Protein AF-A0A933FJR6-F1 (afdb_monomer)

Solvent-accessible surface area (backbone atoms only — not comparable to full-atom values): 8090 Å² total; per-residue (Å²): 112,65,29,34,56,44,32,65,60,68,58,74,51,56,78,69,46,59,58,58,37,36,78,70,67,74,44,52,73,62,30,39,54,53,51,50,50,30,64,76,69,37,70,41,34,52,66,58,52,28,56,79,68,70,32,78,50,75,71,41,42,54,50,49,52,51,21,51,49,55,33,43,76,56,51,51,36,40,84,63,58,69,43,67,88,54,102,57,80,62,32,56,16,34,28,42,30,37,74,76,38,48,70,43,30,59,52,14,63,74,51,51,58,66,56,24,48,54,53,50,53,53,50,50,42,73,78,35,79,84,63,48,66,65,55,50,26,70,74,71,71,46,82,79,129

Nearest PDB structures (foldseek):
  5gpy-assembly1_A  TM=6.294E-01  e=1.872E-02  Homo sapiens
  8s55-assembly1_W  TM=6.198E-01  e=2.202E-02  Homo sapiens
  2zfw-assembly1_A  TM=5.305E-01  e=5.526E-02  Synechococcus sp.
  2dql-assembly1_B  TM=4.995E-01  e=4.698E-02  Nostoc sp. PCC 7120 = FACHB-418
  5z7b-assembly1_A  TM=4.690E-01  e=2.803E-01  Corynebacterium glutamicum

Secondary structure (DSSP, 8-state):
-HHHHHHHTT----TTHHHHHHHTTSS-HHHHHHHHHHHHHSSEEHHHHHHHTT--SHHHHHHHHHHHHHHHHTTSEEEEEEE-SSSSPPEEEEEEHHHH-HHHHHHHTT--HHHHHHHHHHHHHHH-TT--HHHHHHHH-PPP-

Sequence (145 aa):
FLPCFYRLEGNYGRADEYEQLYHEGKISADAHAVSHQLYRHGPLPVLELRHALGWTSKRQNQRFKRALLELQLRLLIVHWGTQAETGAWESGVYQLTPRAFPQQVKAAAKLSAEEARRRIAAQYRTLNPVATAADFKRLFCWPPE

pLDDT: mean 92.81, std 7.39, range [57.41, 98.56]

Mean predicted aligned error: 4.18 Å

Foldseek 3Di:
DLLLLLLLLVDLQDLCVLVVCVVVVNADPLLSLLSVCCSVPPKDFPVVSCVVVVQPDPVSVVSNVVSVVSCVSSLQKDFDDWDDPDPDDTTTIMHGNSVVPVPSSVV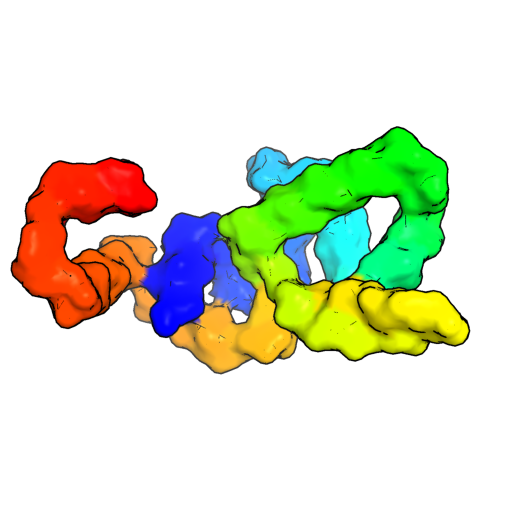SNVDDNVRSVVVVVVVVCVVPVPDDLVNVCVVPVDHRD

Radius of gyration: 17.4 Å; Cα contacts (8 Å, |Δi|>4): 184; chains: 1; bounding box: 42×33×47 Å

Structure (mmCIF, N/CA/C/O backbone):
data_AF-A0A933FJR6-F1
#
_entry.id   AF-A0A933FJR6-F1
#
loop_
_atom_site.group_PDB
_atom_site.id
_atom_site.type_symbol
_atom_site.label_atom_id
_atom_site.label_alt_id
_atom_site.label_comp_id
_atom_site.label_asym_id
_atom_site.label_entity_id
_atom_site.label_seq_id
_atom_site.pdbx_PDB_ins_code
_atom_site.Cartn_x
_atom_site.Cartn_y
_atom_site.Cartn_z
_atom_site.occupancy
_atom_site.B_iso_or_equiv
_atom_site.auth_seq_id
_atom_site.auth_comp_id
_atom_site.auth_asym_id
_atom_site.auth_atom_id
_atom_site.pdbx_PDB_model_num
ATOM 1 N N . PHE A 1 1 ? 1.904 1.996 13.558 1.00 92.50 1 PHE A N 1
ATOM 2 C CA . PHE A 1 1 ? 0.479 1.832 13.189 1.00 92.50 1 PHE A CA 1
ATOM 3 C C . PHE A 1 1 ? 0.236 1.136 11.848 1.00 92.50 1 PHE A C 1
ATOM 5 O O . PHE A 1 1 ? -0.905 0.768 11.598 1.00 92.50 1 PHE A O 1
ATOM 12 N N . LEU A 1 2 ? 1.268 0.862 11.029 1.00 93.69 2 LEU A N 1
ATOM 13 C CA . LEU A 1 2 ? 1.120 0.131 9.758 1.00 93.69 2 LEU A CA 1
ATOM 14 C C . LEU A 1 2 ? 0.275 -1.160 9.853 1.00 93.69 2 LEU A C 1
ATOM 16 O O . LEU A 1 2 ? -0.615 -1.304 9.021 1.00 93.69 2 LEU A O 1
ATOM 20 N N . PRO A 1 3 ? 0.438 -2.049 10.859 1.00 96.19 3 PRO A N 1
ATOM 21 C CA . PRO A 1 3 ? -0.378 -3.263 10.945 1.00 96.19 3 PRO A CA 1
ATOM 22 C C . PRO A 1 3 ? -1.887 -3.003 11.005 1.00 96.19 3 PRO A C 1
ATOM 24 O O . PRO A 1 3 ? -2.667 -3.788 10.479 1.00 96.19 3 PRO A O 1
ATOM 27 N N . CYS A 1 4 ? -2.302 -1.901 11.639 1.00 96.12 4 CYS A N 1
ATOM 28 C CA . CYS A 1 4 ? -3.712 -1.544 11.765 1.00 96.12 4 CYS A CA 1
ATOM 29 C C . CYS A 1 4 ? -4.281 -1.122 10.406 1.00 96.12 4 CYS A C 1
ATOM 31 O O . CYS A 1 4 ? -5.273 -1.689 9.966 1.00 96.12 4 CYS A O 1
ATOM 33 N N . PHE A 1 5 ? -3.618 -0.197 9.703 1.00 95.12 5 PHE A N 1
ATOM 34 C CA .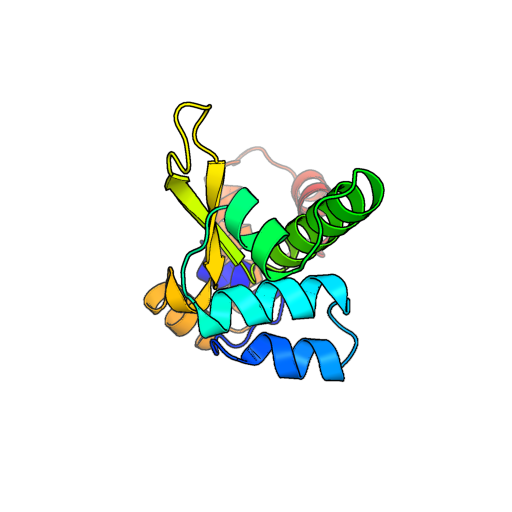 PHE A 1 5 ? -4.059 0.238 8.372 1.00 95.12 5 PHE A CA 1
ATOM 35 C C . PHE A 1 5 ? -4.005 -0.895 7.343 1.00 95.12 5 PHE A C 1
ATOM 37 O O . PHE A 1 5 ? -4.962 -1.094 6.605 1.00 95.12 5 PHE A O 1
ATOM 44 N N . TYR A 1 6 ? -2.943 -1.705 7.361 1.00 94.94 6 TYR A N 1
ATOM 45 C CA . TYR A 1 6 ? -2.811 -2.861 6.473 1.00 94.94 6 TYR A CA 1
ATOM 46 C C . TYR A 1 6 ? -3.955 -3.868 6.655 1.00 94.94 6 TYR A C 1
ATOM 48 O O . TYR A 1 6 ? -4.489 -4.385 5.678 1.00 94.94 6 TYR A O 1
ATOM 56 N N . ARG A 1 7 ? -4.374 -4.107 7.907 1.00 94.06 7 ARG A N 1
ATOM 57 C CA . ARG A 1 7 ? -5.515 -4.977 8.212 1.00 94.06 7 ARG A CA 1
ATOM 58 C C . ARG A 1 7 ? -6.841 -4.408 7.703 1.00 94.06 7 ARG A C 1
ATOM 60 O O . ARG A 1 7 ? -7.699 -5.182 7.281 1.00 94.06 7 ARG A O 1
ATOM 67 N N . LEU A 1 8 ? -7.019 -3.089 7.771 1.00 93.69 8 LEU A N 1
ATOM 68 C CA . LEU A 1 8 ? -8.248 -2.415 7.341 1.00 93.69 8 LEU A CA 1
ATOM 69 C C . LEU A 1 8 ? -8.420 -2.373 5.825 1.00 93.69 8 LEU A C 1
ATOM 71 O O . LEU A 1 8 ? -9.556 -2.451 5.367 1.00 93.69 8 LEU A O 1
ATOM 75 N N . GLU A 1 9 ? -7.324 -2.360 5.067 1.00 91.56 9 GLU A N 1
ATOM 76 C CA . GLU A 1 9 ? -7.352 -2.538 3.607 1.00 91.56 9 GLU A CA 1
ATOM 77 C C . GLU A 1 9 ? -7.753 -3.961 3.176 1.00 91.56 9 GLU A C 1
ATOM 79 O O . GLU A 1 9 ? -7.965 -4.228 1.994 1.00 91.56 9 GLU A O 1
ATOM 84 N N . GLY A 1 10 ? -7.908 -4.885 4.132 1.00 85.25 10 GLY A N 1
ATOM 85 C CA . GLY A 1 10 ? -8.341 -6.253 3.863 1.00 85.25 10 GLY A CA 1
ATOM 86 C C . GLY A 1 10 ? -7.224 -7.168 3.369 1.00 85.25 10 GLY A C 1
ATOM 87 O O . GLY A 1 10 ? -7.528 -8.246 2.871 1.00 85.25 10 GLY A O 1
ATOM 88 N N . ASN A 1 11 ? -5.962 -6.765 3.534 1.00 88.12 11 ASN A N 1
ATOM 89 C CA . ASN A 1 11 ? -4.813 -7.582 3.164 1.00 88.12 11 ASN A CA 1
ATOM 90 C C . ASN A 1 11 ? -4.513 -8.644 4.238 1.00 88.12 11 ASN A C 1
ATOM 92 O O . ASN A 1 11 ? -4.526 -8.364 5.444 1.00 88.12 11 ASN A O 1
ATOM 96 N N . TYR A 1 12 ? -4.183 -9.854 3.798 1.00 80.31 12 TYR A N 1
ATOM 97 C CA . TYR A 1 12 ? -3.885 -11.029 4.620 1.00 80.31 12 TYR A CA 1
ATOM 98 C C . TYR A 1 12 ? -2.387 -11.318 4.725 1.00 80.31 12 TYR A C 1
ATOM 100 O O . TYR A 1 12 ? -1.965 -12.049 5.625 1.00 80.31 12 TYR A O 1
ATOM 108 N N . GLY A 1 13 ? -1.568 -10.711 3.862 1.00 84.25 13 GLY A N 1
ATOM 109 C CA . GLY A 1 13 ? -0.133 -10.625 4.086 1.00 84.25 13 GLY A CA 1
ATOM 110 C C . GLY A 1 13 ? 0.735 -11.627 3.347 1.00 84.25 13 GLY A C 1
ATOM 111 O O . GLY A 1 13 ? 1.913 -11.782 3.683 1.00 84.25 13 GLY A O 1
ATOM 112 N N . ARG A 1 14 ? 0.184 -12.321 2.352 1.00 90.62 14 ARG A N 1
ATOM 113 C CA . ARG A 1 14 ? 0.985 -13.193 1.493 1.00 90.62 14 ARG A CA 1
ATOM 114 C C . ARG A 1 14 ? 1.601 -12.383 0.358 1.00 90.62 14 ARG A C 1
ATOM 116 O O . ARG A 1 14 ? 0.978 -11.476 -0.179 1.00 90.62 14 ARG A O 1
ATOM 123 N N . ALA A 1 15 ? 2.823 -12.722 -0.046 1.00 90.94 15 ALA A N 1
ATOM 124 C CA . ALA A 1 15 ? 3.483 -12.016 -1.147 1.00 90.94 15 ALA A CA 1
ATOM 125 C C . ALA A 1 15 ? 2.786 -12.223 -2.505 1.00 90.94 15 ALA A C 1
ATOM 127 O O . ALA A 1 15 ? 2.900 -11.366 -3.372 1.00 90.94 15 ALA A O 1
ATOM 128 N N . ASP A 1 16 ? 2.072 -13.333 -2.677 1.00 93.81 16 ASP A N 1
ATOM 129 C CA . ASP A 1 16 ? 1.307 -13.691 -3.876 1.00 93.81 16 ASP A CA 1
ATOM 130 C C . ASP A 1 16 ? -0.180 -13.298 -3.798 1.00 93.81 16 ASP A C 1
ATOM 132 O O . ASP A 1 16 ? -0.945 -13.590 -4.709 1.00 93.81 16 ASP A O 1
ATOM 136 N N . GLU A 1 17 ? -0.606 -12.602 -2.739 1.00 93.75 17 GLU A N 1
ATOM 137 C CA . GLU A 1 17 ? -2.010 -12.229 -2.510 1.00 93.75 17 GLU A CA 1
ATOM 138 C C . GLU A 1 17 ? -2.618 -11.386 -3.646 1.00 93.75 17 GLU A C 1
ATOM 140 O O . GLU A 1 17 ? -3.821 -11.451 -3.895 1.00 93.75 17 GLU A O 1
ATOM 145 N N . TYR A 1 18 ? -1.790 -10.634 -4.376 1.00 95.19 18 TYR A N 1
ATOM 146 C CA . TYR A 1 18 ? -2.227 -9.843 -5.529 1.00 95.19 18 TYR A CA 1
ATOM 147 C C . TYR A 1 18 ? -2.911 -10.695 -6.612 1.00 95.19 18 TYR A C 1
ATOM 149 O O . TYR A 1 18 ? -3.793 -10.189 -7.302 1.00 95.19 18 TYR A O 1
ATOM 157 N N . GLU A 1 19 ? -2.551 -11.979 -6.739 1.00 97.00 19 GLU A N 1
ATOM 158 C CA . GLU A 1 19 ? -3.206 -12.903 -7.666 1.00 97.00 19 GLU A CA 1
ATOM 159 C C . GLU A 1 19 ? -4.669 -13.101 -7.280 1.00 97.00 19 GLU A C 1
ATOM 161 O O . GLU A 1 19 ? -5.568 -12.905 -8.098 1.00 97.00 19 GLU A O 1
ATOM 166 N N . GLN A 1 20 ? -4.929 -13.421 -6.013 1.00 95.00 20 GLN A N 1
ATOM 167 C CA . GLN A 1 20 ? -6.288 -13.602 -5.512 1.00 95.00 20 GLN A CA 1
ATOM 168 C C . GLN A 1 20 ? -7.097 -12.304 -5.626 1.00 95.00 20 GLN A C 1
ATOM 170 O O . GLN A 1 20 ? -8.227 -12.325 -6.109 1.00 95.00 20 GLN A O 1
ATOM 175 N N . LEU A 1 21 ? -6.510 -11.162 -5.252 1.00 95.25 21 LEU A N 1
ATOM 176 C CA . LEU A 1 21 ? -7.177 -9.860 -5.357 1.00 95.25 21 LEU A CA 1
ATOM 177 C C . LEU A 1 21 ? -7.559 -9.514 -6.800 1.00 95.25 21 LEU A C 1
ATOM 179 O O . LEU A 1 21 ? -8.594 -8.886 -7.023 1.00 95.25 21 LEU A O 1
ATOM 183 N N . TYR A 1 22 ? -6.747 -9.915 -7.778 1.00 97.06 22 TYR A N 1
ATOM 184 C CA . TYR A 1 22 ? -7.068 -9.725 -9.188 1.00 97.06 22 TYR A CA 1
ATOM 185 C C . TYR A 1 22 ? -8.221 -10.628 -9.638 1.00 97.06 22 TYR A C 1
ATOM 187 O O . TYR A 1 22 ? -9.173 -10.135 -10.241 1.00 97.06 22 TYR A O 1
ATOM 195 N N . HIS A 1 23 ? -8.192 -11.916 -9.278 1.00 96.75 23 HIS A N 1
ATOM 196 C CA . HIS A 1 23 ? -9.279 -12.854 -9.589 1.00 96.75 23 HIS A CA 1
ATOM 197 C C . HIS A 1 23 ? -10.615 -12.438 -8.952 1.00 96.75 23 HIS A C 1
ATOM 199 O O . HIS A 1 23 ? -11.672 -12.638 -9.543 1.00 96.75 23 HIS A O 1
ATOM 205 N N . GLU A 1 24 ? -10.576 -11.810 -7.775 1.00 95.31 24 GLU A N 1
ATOM 206 C CA . GLU A 1 24 ? -11.746 -11.248 -7.089 1.00 95.31 24 GLU A CA 1
ATOM 207 C C . GLU A 1 24 ? -12.187 -9.874 -7.637 1.00 95.31 24 GLU A C 1
ATOM 209 O O . GLU A 1 24 ? -13.133 -9.281 -7.119 1.00 95.31 24 GLU A O 1
ATOM 214 N N . GLY A 1 25 ? -11.503 -9.327 -8.648 1.00 95.75 25 GLY A N 1
ATOM 215 C CA . GLY A 1 25 ? -11.818 -8.022 -9.238 1.00 95.75 25 GLY A CA 1
ATOM 216 C C . GLY A 1 25 ? -11.525 -6.825 -8.325 1.00 95.75 25 GLY A C 1
ATOM 217 O O . GLY A 1 25 ? -12.044 -5.732 -8.552 1.00 95.75 25 GLY A O 1
ATOM 218 N N . LYS A 1 26 ? -10.710 -7.007 -7.278 1.00 95.06 26 LYS A N 1
ATOM 219 C CA . LYS A 1 26 ? -10.353 -5.946 -6.323 1.00 95.06 26 LYS A CA 1
ATOM 220 C C . LYS A 1 26 ? -9.236 -5.045 -6.837 1.00 95.06 26 LYS A C 1
ATOM 222 O O . LYS A 1 26 ? -9.193 -3.881 -6.436 1.00 95.06 26 LYS A O 1
ATOM 227 N N . ILE A 1 27 ? -8.347 -5.558 -7.685 1.00 97.25 27 ILE A N 1
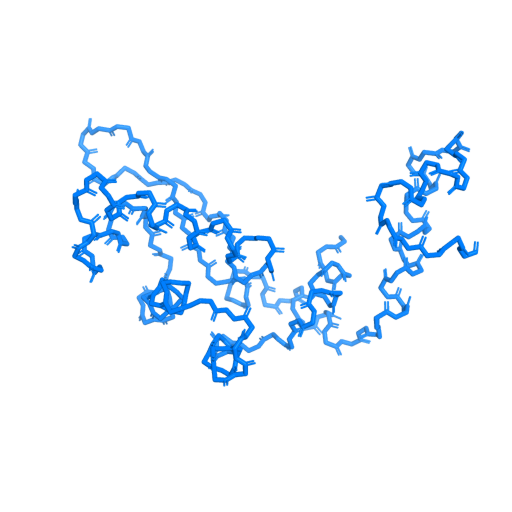ATOM 228 C CA . ILE A 1 27 ? -7.312 -4.754 -8.344 1.00 97.25 27 ILE A CA 1
ATOM 229 C C . ILE A 1 27 ? -7.444 -4.808 -9.867 1.00 97.25 27 ILE A C 1
ATOM 231 O O . ILE A 1 27 ? -7.919 -5.796 -10.426 1.00 97.25 27 ILE A O 1
ATOM 235 N N . SER A 1 28 ? -7.014 -3.748 -10.545 1.00 98.25 28 SER A N 1
ATOM 236 C CA . SER A 1 28 ? -6.993 -3.679 -12.006 1.00 98.25 28 SER A CA 1
ATOM 237 C C . SER A 1 28 ? -5.941 -4.609 -12.624 1.00 98.25 28 SER A C 1
ATOM 239 O O . SER A 1 28 ? -4.963 -4.996 -11.984 1.00 98.25 28 SER A O 1
ATOM 241 N N . ALA A 1 29 ? -6.097 -4.926 -13.915 1.00 98.31 29 ALA A N 1
ATOM 242 C CA . ALA A 1 29 ? -5.105 -5.705 -14.663 1.00 98.31 29 ALA A CA 1
ATOM 243 C C . ALA A 1 29 ? -3.734 -5.006 -14.728 1.00 98.31 29 ALA A C 1
ATOM 245 O O . ALA A 1 29 ? -2.694 -5.660 -14.714 1.00 98.31 29 ALA A O 1
ATOM 246 N N . ASP A 1 30 ? -3.720 -3.671 -14.766 1.00 98.38 30 ASP A N 1
ATOM 247 C CA . ASP A 1 30 ? -2.470 -2.915 -14.767 1.00 98.38 30 ASP A CA 1
ATOM 248 C C . ASP A 1 30 ? -1.781 -2.974 -13.392 1.00 98.38 30 ASP A C 1
ATOM 250 O O . ASP A 1 30 ? -0.562 -3.134 -13.323 1.00 98.38 30 ASP A O 1
ATOM 254 N N . ALA A 1 31 ? -2.548 -2.885 -12.299 1.00 98.38 31 ALA A N 1
ATOM 255 C CA . ALA A 1 31 ? -2.043 -3.082 -10.941 1.00 98.38 31 ALA A CA 1
ATOM 256 C C . ALA A 1 31 ? -1.504 -4.508 -10.745 1.00 98.38 31 ALA A C 1
ATOM 258 O O . ALA A 1 31 ? -0.391 -4.677 -10.248 1.00 98.38 31 ALA A O 1
ATOM 259 N N . HIS A 1 32 ? -2.232 -5.522 -11.219 1.00 98.56 32 HIS A N 1
ATOM 260 C CA . HIS A 1 32 ? -1.778 -6.916 -11.211 1.00 98.56 32 HIS A CA 1
ATOM 261 C C . HIS A 1 32 ? -0.447 -7.091 -11.952 1.00 98.56 32 HIS A C 1
ATOM 263 O O . HIS A 1 32 ? 0.493 -7.649 -11.386 1.00 98.56 32 HIS A O 1
ATOM 269 N N . ALA A 1 33 ? -0.310 -6.528 -13.157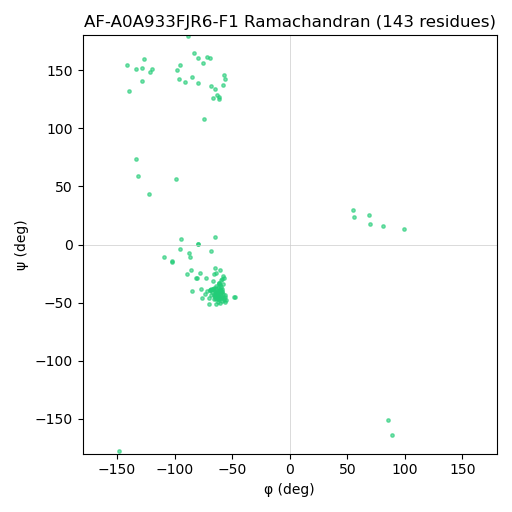 1.00 98.44 33 ALA A N 1
ATOM 270 C CA . ALA A 1 33 ? 0.924 -6.617 -13.934 1.00 98.44 33 ALA A CA 1
ATOM 271 C C . ALA A 1 33 ? 2.131 -6.001 -13.200 1.00 98.44 33 ALA A C 1
ATOM 273 O O . ALA A 1 33 ? 3.215 -6.588 -13.191 1.00 98.44 33 ALA A O 1
ATOM 274 N N . VAL A 1 34 ? 1.951 -4.846 -12.547 1.00 98.31 34 VAL A N 1
ATOM 275 C CA . VAL A 1 34 ? 3.000 -4.216 -11.723 1.00 98.31 34 VAL A CA 1
ATOM 276 C C . VAL A 1 34 ? 3.351 -5.096 -10.518 1.00 98.31 34 VAL A C 1
ATOM 278 O O . VAL A 1 34 ? 4.531 -5.349 -10.271 1.00 98.31 34 VAL A O 1
ATOM 281 N N . SER A 1 35 ? 2.350 -5.601 -9.789 1.00 98.19 35 SER A N 1
ATOM 282 C CA . SER A 1 35 ? 2.562 -6.503 -8.649 1.00 98.19 35 SER A CA 1
ATOM 283 C C . SER A 1 35 ? 3.303 -7.777 -9.046 1.00 98.19 35 SER A C 1
ATOM 285 O O . SER A 1 35 ? 4.216 -8.187 -8.333 1.00 98.19 35 SER A O 1
ATOM 287 N N . HIS A 1 36 ? 2.976 -8.359 -10.199 1.00 98.44 36 HIS A N 1
ATOM 288 C CA . HIS A 1 36 ? 3.647 -9.541 -10.728 1.00 98.44 36 HIS A CA 1
ATOM 289 C C . HIS A 1 36 ? 5.137 -9.283 -11.009 1.00 98.44 36 HIS A C 1
ATOM 291 O O . HIS A 1 36 ? 5.981 -10.102 -10.640 1.00 98.44 36 HIS A O 1
ATOM 297 N N . GLN A 1 37 ? 5.494 -8.128 -11.586 1.00 98.31 37 GLN A N 1
ATOM 298 C CA . GLN A 1 37 ? 6.905 -7.768 -11.793 1.00 98.31 37 GLN A CA 1
ATOM 299 C C . GLN A 1 37 ? 7.664 -7.659 -10.464 1.00 98.31 37 GLN A C 1
ATOM 301 O O . GLN A 1 37 ? 8.718 -8.274 -10.301 1.00 98.31 37 GLN A O 1
ATOM 306 N N . LEU A 1 38 ? 7.091 -6.970 -9.473 1.00 98.06 38 LEU A N 1
ATOM 307 C CA . LEU A 1 38 ? 7.684 -6.861 -8.134 1.00 98.06 38 LEU A CA 1
ATOM 308 C C . LEU A 1 38 ? 7.772 -8.217 -7.417 1.00 98.06 38 LEU A C 1
ATOM 310 O O . LEU A 1 38 ? 8.736 -8.510 -6.705 1.00 98.06 38 LEU A O 1
ATOM 314 N N . TYR A 1 39 ? 6.787 -9.090 -7.621 1.00 98.06 39 TYR A N 1
ATOM 315 C CA . TYR A 1 39 ? 6.805 -10.442 -7.081 1.00 98.06 39 TYR A CA 1
ATOM 316 C C . TYR A 1 39 ? 7.936 -11.283 -7.683 1.00 98.06 39 TYR A C 1
ATOM 318 O O . TYR A 1 39 ? 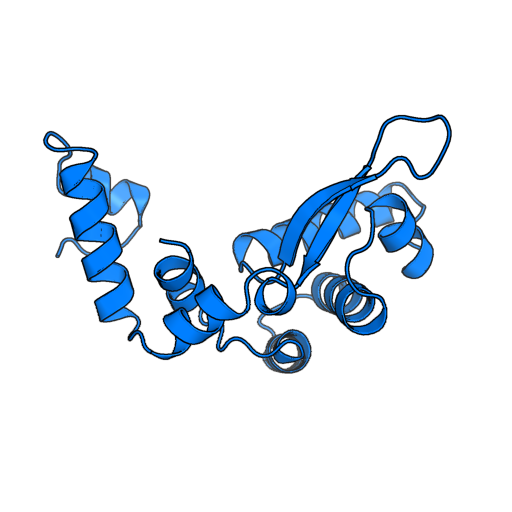8.629 -11.991 -6.948 1.00 98.06 39 TYR A O 1
ATOM 326 N N . ARG A 1 40 ? 8.172 -11.204 -8.994 1.00 97.88 40 ARG A N 1
ATOM 327 C CA . ARG A 1 40 ? 9.217 -12.006 -9.647 1.00 97.88 40 ARG A CA 1
ATOM 328 C C . ARG A 1 40 ? 10.623 -11.472 -9.420 1.00 97.88 40 ARG A C 1
ATOM 330 O O . ARG A 1 40 ? 11.532 -12.273 -9.230 1.00 97.88 40 ARG A O 1
ATOM 337 N N . HIS A 1 41 ? 10.793 -10.155 -9.415 1.00 96.44 41 HIS A N 1
ATOM 338 C CA . HIS A 1 41 ? 12.117 -9.530 -9.460 1.00 96.44 41 HIS A CA 1
ATOM 339 C C . HIS A 1 41 ? 12.535 -8.859 -8.146 1.00 96.44 41 HIS A C 1
ATOM 341 O O . HIS A 1 41 ? 13.707 -8.547 -7.969 1.00 96.44 41 HIS A O 1
ATOM 347 N N . GLY A 1 42 ? 11.618 -8.701 -7.187 1.00 95.94 42 GLY A N 1
ATOM 348 C CA . GLY A 1 42 ? 11.899 -8.002 -5.936 1.00 95.94 42 GLY A CA 1
ATOM 349 C C . GLY A 1 42 ? 11.711 -6.488 -6.076 1.00 95.94 42 GLY A C 1
ATOM 350 O O . GLY A 1 42 ? 10.846 -6.062 -6.843 1.00 95.94 42 GLY A O 1
ATOM 351 N N . PRO A 1 43 ? 12.446 -5.671 -5.296 1.00 96.69 43 PRO A N 1
ATOM 352 C CA . PRO A 1 43 ? 12.354 -4.227 -5.417 1.00 96.69 43 PRO A CA 1
ATOM 353 C C . PRO A 1 43 ? 12.823 -3.796 -6.803 1.00 96.69 43 PRO A C 1
ATOM 355 O O . PRO A 1 43 ? 13.915 -4.178 -7.213 1.00 96.69 43 PRO A O 1
ATOM 358 N N . LEU A 1 44 ? 12.018 -2.996 -7.496 1.00 95.62 44 LEU A N 1
ATOM 359 C CA . LEU A 1 44 ? 12.380 -2.465 -8.805 1.00 95.62 44 LEU A CA 1
ATOM 360 C C . LEU A 1 44 ? 12.201 -0.947 -8.846 1.00 95.62 44 LEU A C 1
ATOM 362 O O . LEU A 1 44 ? 11.214 -0.429 -8.303 1.00 95.62 44 LEU A O 1
ATOM 366 N N . PRO A 1 45 ? 13.124 -0.231 -9.499 1.00 94.56 45 PRO A N 1
ATOM 367 C CA . PRO A 1 45 ? 13.001 1.193 -9.722 1.00 94.56 45 PRO A CA 1
ATOM 368 C C . PRO A 1 45 ? 11.979 1.484 -10.844 1.00 94.56 45 PRO A C 1
ATOM 370 O O . PRO A 1 45 ? 11.613 0.615 -11.643 1.00 94.56 45 PRO A O 1
ATOM 373 N N . VAL A 1 46 ? 11.389 2.685 -10.838 1.00 93.38 46 VAL A N 1
ATOM 374 C CA . VAL A 1 46 ? 10.217 3.018 -11.676 1.00 93.38 46 VAL A CA 1
ATOM 375 C C . VAL A 1 46 ? 10.485 2.841 -13.166 1.00 93.38 46 VAL A C 1
ATOM 377 O O . VAL A 1 46 ? 9.582 2.435 -13.907 1.00 93.38 46 VAL A O 1
ATOM 380 N N . LEU A 1 47 ? 11.682 3.197 -13.628 1.00 90.56 47 LEU A N 1
ATOM 381 C CA . LEU A 1 47 ? 11.992 3.141 -15.047 1.00 90.56 47 LEU A CA 1
ATOM 382 C C . LEU A 1 47 ? 12.179 1.675 -15.481 1.00 90.56 47 LEU A C 1
ATOM 384 O O . LEU A 1 47 ? 11.539 1.278 -16.459 1.00 90.56 47 LEU A O 1
ATOM 388 N N . GLU A 1 48 ? 12.863 0.838 -14.697 1.00 92.25 48 GLU A N 1
ATOM 389 C CA . GLU A 1 48 ? 12.903 -0.622 -14.904 1.00 92.25 48 GLU A CA 1
ATOM 390 C C . GLU A 1 48 ? 11.512 -1.273 -14.907 1.00 92.25 48 GLU A C 1
ATOM 392 O O . GLU A 1 48 ? 11.203 -2.035 -15.824 1.00 92.25 48 GLU A O 1
ATOM 397 N N . LEU A 1 49 ? 10.626 -0.935 -13.957 1.00 94.94 49 LEU A N 1
ATOM 398 C CA . LEU A 1 49 ? 9.246 -1.450 -13.945 1.00 94.94 49 LEU A CA 1
ATOM 399 C C . LEU A 1 49 ? 8.516 -1.143 -15.253 1.00 94.94 49 LEU A C 1
ATOM 401 O O . LEU A 1 49 ? 7.846 -2.002 -15.830 1.00 94.94 49 LEU A O 1
ATOM 405 N N . ARG A 1 50 ? 8.646 0.090 -15.747 1.00 94.25 50 ARG A N 1
ATOM 406 C CA . ARG A 1 50 ? 8.020 0.495 -17.008 1.00 94.25 50 ARG A CA 1
ATOM 407 C C . ARG A 1 50 ? 8.630 -0.226 -18.202 1.00 94.25 50 ARG A C 1
ATOM 409 O O . ARG A 1 50 ? 7.883 -0.578 -19.113 1.00 94.25 50 ARG A O 1
ATOM 416 N N . HIS A 1 51 ? 9.941 -0.452 -18.209 1.00 92.69 51 HIS A N 1
ATOM 417 C CA . HIS A 1 51 ? 10.607 -1.212 -19.264 1.00 92.69 51 HIS A CA 1
ATOM 418 C C . HIS A 1 51 ? 10.180 -2.680 -19.270 1.00 92.69 51 HIS A C 1
ATOM 420 O O . HIS A 1 51 ? 9.780 -3.172 -20.323 1.00 92.69 51 HIS A O 1
ATOM 426 N N . ALA A 1 52 ? 10.157 -3.339 -18.110 1.00 94.31 52 ALA A N 1
ATOM 427 C CA . ALA A 1 52 ? 9.721 -4.729 -17.963 1.00 94.31 52 ALA A CA 1
ATOM 428 C C . ALA A 1 52 ? 8.268 -4.946 -18.423 1.00 94.31 52 ALA A C 1
ATOM 430 O O . ALA A 1 52 ? 7.915 -6.007 -18.933 1.00 94.31 52 ALA A O 1
ATOM 431 N N . LEU A 1 53 ? 7.425 -3.921 -18.282 1.00 95.94 53 LEU A N 1
ATOM 432 C CA . LEU A 1 53 ? 6.035 -3.936 -18.736 1.00 95.94 53 LEU A CA 1
ATOM 433 C C . LEU A 1 53 ? 5.857 -3.506 -20.205 1.00 95.94 53 LEU A C 1
ATOM 435 O O . LEU A 1 53 ? 4.758 -3.625 -20.748 1.00 95.94 53 LEU A O 1
ATOM 439 N N . GLY A 1 54 ? 6.895 -2.971 -20.856 1.00 94.81 54 GLY A N 1
ATOM 440 C CA . GLY A 1 54 ? 6.803 -2.371 -22.194 1.00 94.81 54 GLY A CA 1
ATOM 441 C C . GLY A 1 54 ? 6.000 -1.061 -22.227 1.00 94.81 54 GLY A C 1
ATOM 442 O O . GLY A 1 54 ? 5.399 -0.707 -23.242 1.00 94.81 54 GLY A O 1
ATOM 443 N N . TRP A 1 55 ? 5.921 -0.344 -21.102 1.00 94.88 55 TRP A N 1
ATOM 444 C CA . TRP A 1 55 ? 5.072 0.836 -20.887 1.00 94.88 55 TRP A CA 1
ATOM 445 C C . TRP A 1 55 ? 5.850 2.149 -21.048 1.00 94.88 55 TRP A C 1
ATOM 447 O O . TRP A 1 55 ? 5.899 3.010 -20.158 1.00 94.88 55 TRP A O 1
ATOM 457 N N . THR A 1 56 ? 6.475 2.318 -22.210 1.00 90.75 56 THR A N 1
ATOM 458 C CA . THR A 1 56 ? 7.416 3.413 -22.488 1.00 90.75 56 THR A CA 1
ATOM 459 C C . THR A 1 56 ? 6.743 4.676 -23.036 1.00 90.75 56 THR A C 1
ATOM 461 O O . THR A 1 56 ? 7.231 5.779 -22.789 1.00 90.75 56 THR A O 1
ATOM 464 N N . SER A 1 57 ? 5.579 4.566 -23.685 1.00 94.31 57 SER A N 1
ATOM 465 C CA . SER A 1 57 ? 4.853 5.726 -24.232 1.00 94.31 57 SER A CA 1
ATOM 466 C C . SER A 1 57 ? 4.202 6.608 -23.153 1.00 94.31 57 SER A C 1
ATOM 468 O O . SER A 1 57 ? 3.934 6.177 -22.028 1.00 94.31 57 SER A O 1
ATOM 470 N N . LYS A 1 58 ? 3.855 7.856 -23.509 1.00 93.12 58 LYS A N 1
ATOM 471 C CA . LYS A 1 58 ? 3.187 8.814 -22.602 1.00 93.12 58 LYS A CA 1
ATOM 472 C C . LYS A 1 58 ? 1.851 8.290 -22.057 1.00 93.12 58 LYS A C 1
ATOM 474 O O . LYS A 1 58 ? 1.582 8.430 -20.865 1.00 93.12 58 LYS A O 1
ATOM 479 N N . ARG A 1 59 ? 1.031 7.658 -22.907 1.00 94.69 59 ARG A N 1
ATOM 480 C CA . ARG A 1 59 ? -0.257 7.059 -22.509 1.00 94.69 59 ARG A CA 1
ATOM 481 C C . ARG A 1 59 ? -0.050 5.899 -21.534 1.00 94.69 59 ARG A C 1
ATOM 483 O O . ARG A 1 59 ? -0.727 5.826 -20.512 1.00 94.69 59 ARG A O 1
ATOM 490 N N . GLN A 1 60 ? 0.917 5.026 -21.812 1.00 94.81 60 GLN A N 1
ATOM 491 C CA . GLN A 1 60 ? 1.245 3.914 -20.920 1.00 94.81 60 GLN A CA 1
ATOM 492 C C . GLN A 1 60 ? 1.837 4.399 -19.587 1.00 94.81 60 GLN A C 1
ATOM 494 O O . GLN A 1 60 ? 1.569 3.795 -18.557 1.00 94.81 60 GLN A O 1
ATOM 499 N N . ASN A 1 61 ? 2.559 5.525 -19.566 1.00 92.88 61 ASN A N 1
ATOM 500 C CA . ASN A 1 61 ? 3.036 6.130 -18.320 1.00 92.88 61 ASN A CA 1
ATOM 501 C C . ASN A 1 61 ? 1.883 6.623 -17.427 1.00 92.88 61 ASN A C 1
ATOM 503 O O . ASN A 1 61 ? 1.920 6.465 -16.211 1.00 92.88 61 ASN A O 1
ATOM 507 N N . GLN A 1 62 ? 0.833 7.212 -18.006 1.00 95.50 62 GLN A N 1
ATOM 508 C CA . GLN A 1 62 ? -0.351 7.605 -17.229 1.00 95.50 62 GLN A CA 1
ATOM 509 C C . GLN A 1 62 ? -1.041 6.386 -16.610 1.00 95.50 62 GLN A C 1
ATOM 511 O O . GLN A 1 62 ? -1.428 6.421 -15.444 1.00 95.50 62 GLN A O 1
ATOM 516 N N . ARG A 1 63 ? -1.143 5.299 -17.378 1.00 96.31 63 ARG A N 1
ATOM 517 C CA . ARG A 1 63 ? -1.659 4.011 -16.907 1.00 96.31 63 ARG A CA 1
ATOM 518 C C . ARG A 1 63 ? -0.813 3.429 -15.773 1.00 96.31 63 ARG A C 1
ATOM 520 O O . ARG A 1 63 ? -1.358 3.073 -14.737 1.00 96.31 63 ARG A O 1
ATOM 527 N N . PHE A 1 64 ? 0.510 3.438 -15.928 1.00 97.06 64 PHE A N 1
ATOM 528 C CA . PHE A 1 64 ? 1.455 3.018 -14.894 1.00 97.06 64 PHE A CA 1
ATOM 529 C C . PHE A 1 64 ? 1.257 3.779 -13.580 1.00 97.06 64 PHE A C 1
ATOM 531 O O . PHE A 1 64 ? 1.151 3.176 -12.519 1.00 97.06 64 PHE A O 1
ATOM 538 N N . LYS A 1 65 ? 1.149 5.112 -13.649 1.00 96.25 65 LYS A N 1
ATOM 539 C CA . LYS A 1 65 ? 0.935 5.950 -12.462 1.00 96.25 65 LYS A CA 1
ATOM 5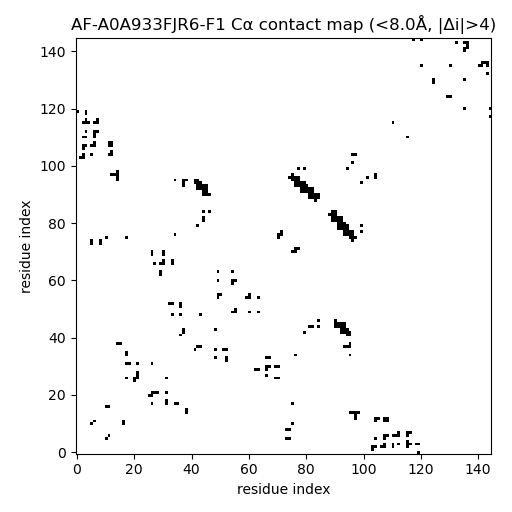40 C C . LYS A 1 65 ? -0.383 5.635 -11.754 1.00 96.25 65 LYS A C 1
ATOM 542 O O . LYS A 1 65 ? -0.417 5.647 -10.529 1.00 96.25 65 LYS A O 1
ATOM 547 N N . ARG A 1 66 ? -1.450 5.339 -12.505 1.00 97.94 66 ARG A N 1
ATOM 548 C CA . ARG A 1 66 ? -2.739 4.914 -11.934 1.00 97.94 66 ARG A CA 1
ATOM 549 C C . ARG A 1 66 ? -2.620 3.566 -11.226 1.00 97.94 66 ARG A C 1
ATOM 551 O O . ARG A 1 66 ? -3.064 3.466 -10.091 1.00 97.94 66 ARG A O 1
ATOM 558 N N . ALA A 1 67 ? -1.964 2.590 -11.854 1.00 98.19 67 ALA A N 1
ATOM 559 C CA . ALA A 1 67 ? -1.698 1.285 -11.252 1.00 98.19 67 ALA A CA 1
ATOM 560 C C . ALA A 1 67 ? -0.857 1.401 -9.969 1.00 98.19 67 ALA A C 1
ATOM 562 O O . ALA A 1 67 ? -1.206 0.827 -8.942 1.00 98.19 67 ALA A O 1
ATOM 563 N N . LEU A 1 68 ? 0.213 2.205 -9.989 1.00 97.44 68 LEU A N 1
ATOM 564 C CA . LEU A 1 68 ? 1.017 2.482 -8.795 1.00 97.44 68 LEU A CA 1
ATOM 565 C C . LEU A 1 68 ? 0.190 3.119 -7.674 1.00 97.44 68 LEU A C 1
ATOM 567 O O . LEU A 1 68 ? 0.314 2.701 -6.527 1.00 97.44 68 LEU A O 1
ATOM 571 N N . LEU A 1 69 ? -0.630 4.126 -7.991 1.00 98.00 69 LEU A N 1
ATOM 572 C CA . LEU A 1 69 ? -1.476 4.797 -7.004 1.00 98.00 69 LEU A CA 1
ATOM 573 C C . LEU A 1 69 ? -2.489 3.825 -6.388 1.00 98.00 69 LEU A C 1
ATOM 575 O O . LEU A 1 69 ? -2.642 3.798 -5.172 1.00 98.00 69 LEU A O 1
ATOM 579 N N . GLU A 1 70 ? -3.141 3.010 -7.215 1.00 98.00 70 GLU A N 1
ATOM 580 C CA . GLU A 1 70 ? -4.082 1.980 -6.771 1.00 98.00 70 GLU A CA 1
ATOM 581 C C . GLU A 1 70 ? -3.427 1.005 -5.781 1.00 98.00 70 GLU A C 1
ATOM 583 O O . GLU A 1 70 ? -3.949 0.779 -4.688 1.00 98.00 70 GLU A O 1
ATOM 588 N N . LEU A 1 71 ? -2.250 0.477 -6.126 1.00 97.81 71 LEU A N 1
ATOM 589 C CA . LEU A 1 71 ? -1.506 -0.439 -5.262 1.00 97.81 71 LEU A CA 1
ATOM 590 C C . LEU A 1 71 ? -1.046 0.224 -3.954 1.00 97.81 71 LEU A C 1
ATOM 592 O O . LEU A 1 71 ? -1.059 -0.426 -2.908 1.00 97.81 71 LEU A O 1
ATOM 596 N N . GLN A 1 72 ? -0.638 1.497 -3.998 1.00 96.94 72 GLN A N 1
ATOM 597 C CA . GLN A 1 72 ? -0.212 2.251 -2.813 1.00 96.94 72 GLN A CA 1
ATOM 598 C C . GLN A 1 72 ? -1.376 2.534 -1.863 1.00 96.94 72 GLN A C 1
ATOM 600 O O . GLN A 1 72 ? -1.225 2.343 -0.658 1.00 96.94 72 GLN A O 1
ATOM 605 N N . LEU A 1 73 ? -2.537 2.941 -2.388 1.00 95.12 73 LEU A N 1
ATOM 606 C CA . LEU A 1 73 ? -3.736 3.180 -1.578 1.00 95.12 73 LEU A CA 1
ATOM 607 C C . LEU A 1 73 ? -4.177 1.911 -0.843 1.00 95.12 73 LEU A C 1
ATOM 609 O O . LEU A 1 73 ? -4.528 1.978 0.328 1.00 95.12 73 LEU A O 1
ATOM 613 N N . ARG A 1 74 ? -4.057 0.753 -1.500 1.00 95.38 74 ARG A N 1
ATOM 614 C CA . ARG A 1 74 ? -4.338 -0.561 -0.905 1.00 95.38 74 ARG A CA 1
ATOM 615 C C . ARG A 1 74 ? -3.211 -1.106 -0.028 1.00 95.38 74 ARG A C 1
ATOM 617 O O . ARG A 1 74 ? -3.315 -2.223 0.465 1.00 95.38 74 ARG A O 1
ATOM 624 N N . LEU A 1 75 ? -2.105 -0.379 0.136 1.00 96.38 75 LEU A N 1
ATOM 625 C CA . LEU A 1 75 ? -0.909 -0.831 0.854 1.00 96.38 75 LEU A CA 1
ATOM 626 C C . LEU A 1 75 ? -0.329 -2.160 0.332 1.00 96.38 75 LEU A C 1
ATOM 628 O O . LEU A 1 75 ? 0.294 -2.896 1.095 1.00 96.38 75 LEU A O 1
ATOM 632 N N . LEU A 1 76 ? -0.490 -2.481 -0.954 1.00 96.81 76 LEU A N 1
ATOM 633 C CA . LEU A 1 76 ? 0.091 -3.684 -1.569 1.00 96.81 76 LEU A CA 1
ATOM 634 C C . LEU A 1 76 ? 1.569 -3.495 -1.928 1.00 96.81 76 LEU A C 1
ATOM 636 O O . LEU A 1 76 ? 2.346 -4.453 -1.904 1.00 96.81 76 LEU A O 1
ATOM 640 N N . ILE A 1 77 ? 1.961 -2.252 -2.212 1.00 97.50 77 ILE A N 1
ATOM 641 C CA . ILE A 1 77 ? 3.348 -1.850 -2.458 1.00 97.50 77 ILE A CA 1
A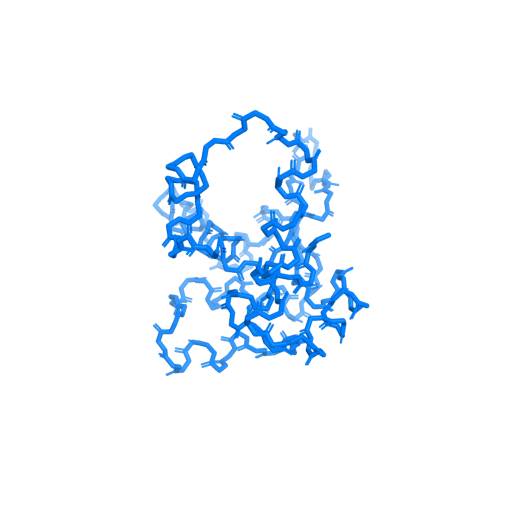TOM 642 C C . ILE A 1 77 ? 3.744 -0.679 -1.562 1.00 97.50 77 ILE A C 1
ATOM 644 O O . ILE A 1 77 ? 2.897 0.087 -1.101 1.00 97.50 77 ILE A O 1
ATOM 648 N N . VAL A 1 78 ? 5.050 -0.500 -1.384 1.00 97.00 78 VAL A N 1
ATOM 649 C CA . VAL A 1 78 ? 5.654 0.614 -0.649 1.00 97.00 78 VAL A CA 1
ATOM 650 C C . VAL A 1 78 ? 6.807 1.216 -1.436 1.00 97.00 78 VAL A C 1
ATOM 652 O O . VAL A 1 78 ? 7.486 0.515 -2.188 1.00 97.00 78 VAL A O 1
ATOM 655 N N . HIS A 1 79 ? 7.038 2.511 -1.232 1.00 96.06 79 HIS A N 1
ATOM 656 C CA . HIS A 1 79 ? 8.269 3.159 -1.669 1.00 96.06 79 HIS A CA 1
ATOM 657 C C . HIS A 1 79 ? 9.447 2.600 -0.853 1.00 96.06 79 HIS A C 1
ATOM 659 O O . HIS A 1 79 ? 9.413 2.599 0.377 1.00 96.06 79 HIS A O 1
ATOM 665 N N . TRP A 1 80 ? 10.473 2.111 -1.540 1.00 95.31 80 TRP A N 1
ATOM 666 C CA . TRP A 1 80 ? 11.605 1.347 -1.014 1.00 95.31 80 TRP A CA 1
ATOM 667 C C . TRP A 1 80 ? 12.943 2.029 -1.345 1.00 95.31 80 TRP A C 1
ATOM 669 O O . TRP A 1 80 ? 13.912 1.396 -1.752 1.00 95.31 80 TRP A O 1
ATOM 679 N N . GLY A 1 81 ? 12.983 3.350 -1.177 1.00 93.19 81 GLY A N 1
ATOM 680 C CA . GLY A 1 81 ? 14.164 4.171 -1.444 1.00 93.19 81 GLY A CA 1
ATOM 681 C C . GLY A 1 81 ? 14.237 4.659 -2.887 1.00 93.19 81 GLY A C 1
ATOM 682 O O . GLY A 1 81 ? 13.238 4.664 -3.605 1.00 93.19 81 GLY A O 1
ATOM 683 N N . THR A 1 82 ? 15.417 5.112 -3.286 1.00 91.06 82 THR A N 1
ATOM 684 C CA . THR A 1 82 ? 15.699 5.640 -4.620 1.00 91.06 82 THR A CA 1
ATOM 685 C C . THR A 1 82 ? 16.915 4.933 -5.206 1.00 91.06 82 THR A C 1
ATOM 687 O O . THR A 1 82 ? 17.773 4.442 -4.472 1.00 91.06 82 THR A O 1
ATOM 690 N N . GLN A 1 83 ? 16.972 4.838 -6.531 1.00 85.12 83 GLN A N 1
ATOM 691 C CA . GLN A 1 83 ? 18.105 4.254 -7.238 1.00 85.12 83 GLN A CA 1
ATOM 692 C C . GLN A 1 83 ? 18.415 5.072 -8.490 1.00 85.12 83 GLN A C 1
ATOM 694 O O . GLN A 1 83 ? 17.524 5.394 -9.281 1.00 85.12 83 GLN A O 1
ATOM 699 N N . ALA A 1 84 ? 19.692 5.398 -8.686 1.00 77.94 84 ALA A N 1
ATOM 700 C CA . ALA A 1 84 ? 20.183 5.919 -9.953 1.00 77.94 84 ALA A CA 1
ATOM 701 C C . ALA A 1 84 ? 20.252 4.771 -10.972 1.00 77.94 84 ALA A C 1
ATOM 703 O O . ALA A 1 84 ? 21.096 3.886 -10.867 1.00 77.94 84 ALA A O 1
ATOM 704 N N . GLU A 1 85 ? 19.348 4.766 -11.950 1.00 64.44 85 GLU A N 1
ATOM 705 C CA . GLU A 1 85 ? 19.371 3.787 -13.051 1.00 64.44 85 GLU A CA 1
ATOM 706 C C . GLU A 1 85 ? 20.293 4.235 -14.203 1.00 64.44 85 GLU A C 1
ATOM 708 O O . GLU A 1 85 ? 20.749 3.427 -15.006 1.00 64.44 85 GLU A O 1
ATOM 713 N N . THR A 1 86 ? 20.576 5.539 -14.298 1.00 67.00 86 THR A N 1
ATOM 714 C CA . THR A 1 86 ? 21.429 6.173 -15.319 1.00 67.00 86 THR A CA 1
ATOM 715 C C . THR A 1 86 ? 22.136 7.391 -14.709 1.00 67.00 86 THR A C 1
ATOM 717 O O . THR A 1 86 ? 21.910 7.708 -13.546 1.00 67.00 86 THR A O 1
ATOM 720 N N . GLY A 1 87 ? 22.930 8.139 -15.487 1.00 63.72 87 GLY A N 1
ATOM 721 C CA . GLY A 1 87 ? 23.436 9.462 -15.074 1.00 63.72 87 GLY A CA 1
ATOM 722 C C . GLY A 1 87 ? 22.353 10.544 -14.896 1.00 63.72 87 GLY A C 1
ATOM 723 O O . GLY A 1 87 ? 22.683 11.714 -14.724 1.00 63.72 87 GLY A O 1
ATOM 724 N N . ALA A 1 88 ? 21.070 10.179 -14.995 1.00 66.38 88 ALA A N 1
ATOM 725 C CA . ALA A 1 88 ? 19.933 11.037 -14.690 1.00 66.38 88 ALA A CA 1
ATOM 726 C C . ALA A 1 88 ? 19.538 10.955 -13.201 1.00 66.38 88 ALA A C 1
ATOM 728 O O . ALA A 1 88 ? 20.126 10.219 -12.413 1.00 66.38 88 ALA A O 1
ATOM 729 N N . TRP A 1 89 ? 18.514 11.723 -12.822 1.00 71.19 89 TRP A N 1
ATOM 730 C CA . TRP A 1 89 ? 17.953 11.740 -11.469 1.00 71.19 89 TRP A CA 1
ATOM 731 C C . TRP A 1 89 ? 17.507 10.353 -10.999 1.00 71.19 89 TRP A C 1
ATOM 733 O O . TRP A 1 89 ? 16.942 9.578 -11.775 1.00 71.19 89 TRP A O 1
ATOM 743 N N . GLU A 1 90 ? 17.720 10.075 -9.713 1.00 80.44 90 GLU A N 1
ATOM 744 C CA . GLU A 1 90 ? 17.306 8.822 -9.088 1.00 80.44 90 GLU A CA 1
ATOM 745 C C . GLU A 1 90 ? 15.795 8.605 -9.222 1.00 80.44 90 GLU A C 1
ATOM 747 O O . GLU A 1 90 ? 14.991 9.526 -9.038 1.00 80.44 90 GLU A O 1
ATOM 752 N N . SER A 1 91 ? 15.399 7.373 -9.535 1.00 84.38 91 SER A N 1
ATOM 753 C CA . SER A 1 91 ? 13.996 6.987 -9.607 1.00 84.38 91 SER A CA 1
ATOM 754 C C . SER A 1 91 ? 13.580 6.300 -8.302 1.00 84.38 91 SER A C 1
ATOM 756 O O . SER A 1 91 ? 14.395 5.688 -7.608 1.00 84.38 91 SER A O 1
ATOM 758 N N . GLY A 1 92 ? 12.304 6.435 -7.931 1.00 92.56 92 GLY A N 1
ATOM 759 C CA . GLY A 1 92 ? 11.760 5.737 -6.769 1.00 92.56 92 GLY A CA 1
ATOM 760 C C . GLY A 1 92 ? 11.768 4.226 -6.989 1.00 92.56 92 GLY A C 1
ATOM 761 O O . GLY A 1 92 ? 11.335 3.746 -8.038 1.00 92.56 92 GLY A O 1
ATOM 762 N N . VAL A 1 93 ? 12.229 3.482 -5.991 1.00 96.25 93 VAL A N 1
ATOM 763 C CA . VAL A 1 93 ? 12.172 2.018 -5.947 1.00 96.25 93 VAL A CA 1
ATOM 764 C C . VAL A 1 93 ? 10.881 1.610 -5.257 1.00 96.25 93 VAL A C 1
ATOM 766 O O . VAL A 1 93 ? 10.488 2.218 -4.264 1.00 96.25 93 VAL A O 1
ATOM 769 N N . TYR A 1 94 ? 10.209 0.577 -5.755 1.00 97.81 94 TYR A N 1
ATOM 770 C CA . TYR A 1 94 ? 9.016 0.021 -5.121 1.00 97.81 94 TYR A CA 1
ATOM 771 C C . TYR A 1 94 ? 9.205 -1.454 -4.791 1.00 97.81 94 TYR A C 1
ATOM 773 O O . TYR A 1 94 ? 9.899 -2.167 -5.504 1.00 97.81 94 TYR A O 1
ATOM 781 N N . GLN A 1 95 ? 8.568 -1.913 -3.715 1.00 97.56 95 GLN A N 1
ATOM 782 C CA . GLN A 1 95 ? 8.558 -3.312 -3.278 1.00 97.56 95 GLN A CA 1
ATOM 783 C C . GLN A 1 95 ? 7.167 -3.686 -2.754 1.00 97.56 95 GLN A C 1
ATOM 785 O O . GLN A 1 95 ? 6.429 -2.832 -2.265 1.00 97.56 95 GLN A O 1
ATOM 790 N N . LEU A 1 96 ? 6.817 -4.972 -2.814 1.00 97.81 96 LEU A N 1
ATOM 791 C CA . LEU A 1 96 ? 5.638 -5.528 -2.155 1.00 97.81 96 LEU A CA 1
ATOM 792 C C . LEU A 1 96 ? 5.727 -5.344 -0.633 1.00 97.81 96 LEU A C 1
ATOM 794 O O . LEU A 1 96 ? 6.675 -5.807 0.010 1.00 97.81 96 LEU A O 1
ATOM 798 N N . THR A 1 97 ? 4.695 -4.760 -0.033 1.00 97.44 97 THR A N 1
ATOM 799 C CA . THR A 1 97 ? 4.580 -4.559 1.421 1.00 97.44 97 THR A CA 1
ATOM 800 C C . THR A 1 97 ? 4.882 -5.808 2.264 1.00 97.44 97 THR A C 1
ATOM 802 O O . THR A 1 97 ? 5.653 -5.684 3.218 1.00 97.44 97 THR A O 1
ATOM 805 N N . PRO A 1 98 ? 4.369 -7.020 1.946 1.00 96.19 98 PRO A N 1
ATOM 806 C CA . PRO A 1 98 ? 4.676 -8.225 2.728 1.00 96.19 98 PRO A CA 1
ATOM 807 C C . PRO A 1 98 ? 6.148 -8.643 2.700 1.00 96.19 98 PRO A C 1
ATOM 809 O O . PRO A 1 98 ? 6.608 -9.285 3.643 1.00 96.19 98 PRO A O 1
ATOM 812 N N . ARG A 1 99 ? 6.906 -8.260 1.664 1.00 96.31 99 ARG A N 1
ATOM 813 C CA . ARG A 1 99 ? 8.356 -8.499 1.593 1.00 96.31 99 ARG A CA 1
ATOM 814 C C . ARG A 1 99 ? 9.154 -7.410 2.300 1.00 96.31 99 ARG A C 1
ATOM 816 O O . ARG A 1 99 ? 10.120 -7.725 2.983 1.00 96.31 99 ARG A O 1
ATOM 823 N N . ALA A 1 100 ? 8.735 -6.154 2.162 1.00 96.31 100 ALA A N 1
ATOM 824 C CA . ALA A 1 100 ? 9.374 -5.007 2.805 1.00 96.31 100 ALA A CA 1
ATOM 825 C C . ALA A 1 100 ? 9.207 -5.019 4.335 1.00 96.31 100 ALA A C 1
ATOM 827 O O . ALA A 1 100 ? 10.144 -4.723 5.074 1.00 96.31 100 ALA A O 1
ATOM 828 N N . PHE A 1 101 ? 8.018 -5.386 4.825 1.00 96.31 101 PHE A N 1
ATOM 829 C CA . PHE A 1 101 ? 7.656 -5.297 6.241 1.00 96.31 101 PHE A CA 1
ATOM 830 C C . PHE A 1 10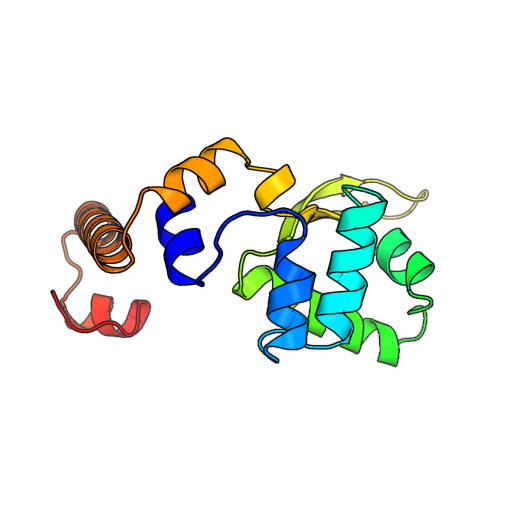1 ? 7.023 -6.593 6.783 1.00 96.31 101 PHE A C 1
ATOM 832 O O . PHE A 1 101 ? 5.912 -6.566 7.327 1.00 96.31 101 PHE A O 1
ATOM 839 N N . PRO A 1 102 ? 7.722 -7.743 6.719 1.00 95.69 102 PRO A N 1
ATOM 840 C CA . PRO A 1 102 ? 7.143 -9.050 7.040 1.00 95.69 102 PRO A CA 1
ATOM 841 C C . PRO A 1 102 ? 6.655 -9.153 8.490 1.00 95.69 102 PRO A C 1
ATOM 843 O O . PRO A 1 102 ? 5.646 -9.797 8.770 1.00 95.69 102 PRO A O 1
ATOM 846 N N . GLN A 1 103 ? 7.333 -8.497 9.436 1.00 96.31 103 GLN A N 1
ATOM 847 C CA . GLN A 1 103 ? 6.910 -8.479 10.841 1.00 96.31 103 GLN A CA 1
ATOM 848 C C . GLN A 1 103 ? 5.613 -7.686 11.046 1.00 96.31 103 GLN A C 1
ATOM 850 O O . GLN A 1 103 ? 4.752 -8.103 11.818 1.00 96.31 103 GLN A O 1
ATOM 855 N N . GLN A 1 104 ? 5.451 -6.569 10.331 1.00 95.94 104 GLN A N 1
ATOM 856 C CA . GLN A 1 104 ? 4.260 -5.722 10.432 1.00 95.94 104 GLN A CA 1
ATOM 857 C C . GLN A 1 104 ? 3.045 -6.427 9.837 1.00 95.94 104 GLN A C 1
ATOM 859 O O . GLN A 1 104 ? 1.963 -6.405 10.417 1.00 95.94 104 GLN A O 1
ATOM 864 N N . VAL A 1 105 ? 3.250 -7.130 8.727 1.00 95.12 105 VAL A N 1
ATOM 865 C CA . VAL A 1 105 ? 2.226 -7.960 8.100 1.00 95.12 105 VAL A CA 1
ATOM 866 C C . VAL A 1 105 ? 1.825 -9.140 8.993 1.00 95.12 105 VAL A C 1
ATOM 868 O O . VAL A 1 105 ? 0.637 -9.360 9.226 1.00 95.12 105 VAL A O 1
ATOM 871 N N . LYS A 1 106 ? 2.790 -9.838 9.609 1.00 94.94 106 LYS A N 1
ATOM 872 C CA . LYS A 1 106 ? 2.498 -10.875 10.619 1.00 94.94 106 LYS A CA 1
ATOM 873 C C . LYS A 1 106 ? 1.726 -10.327 11.821 1.00 94.94 106 LYS A C 1
ATOM 875 O O . LYS A 1 106 ? 0.888 -11.029 12.378 1.00 94.94 106 LYS A O 1
ATOM 880 N N . ALA A 1 107 ? 2.010 -9.096 12.244 1.00 95.44 107 ALA A N 1
ATOM 881 C CA . ALA A 1 107 ? 1.255 -8.442 13.306 1.00 95.44 107 ALA A CA 1
ATOM 882 C C . ALA A 1 107 ? -0.173 -8.090 12.857 1.00 95.44 107 ALA A C 1
ATOM 884 O O . ALA A 1 107 ? -1.107 -8.287 13.629 1.00 95.44 107 ALA A O 1
ATOM 885 N N . ALA A 1 108 ? -0.355 -7.636 11.613 1.00 95.50 108 ALA A N 1
ATOM 886 C CA . ALA A 1 108 ? -1.664 -7.304 11.048 1.00 95.50 108 ALA A CA 1
ATOM 887 C C . ALA A 1 108 ? -2.601 -8.519 11.018 1.00 95.50 108 ALA A C 1
ATOM 889 O O . ALA A 1 108 ? -3.769 -8.400 11.381 1.00 95.50 108 ALA A O 1
ATOM 890 N N . ALA A 1 109 ? -2.072 -9.699 10.678 1.00 92.31 109 ALA A N 1
ATOM 891 C CA . ALA A 1 109 ? -2.827 -10.953 10.654 1.00 92.31 109 ALA A CA 1
ATOM 892 C C . ALA A 1 109 ? -3.424 -11.347 12.021 1.00 92.31 109 ALA A C 1
ATOM 894 O O . ALA A 1 109 ? -4.397 -12.093 12.076 1.00 92.31 109 ALA A O 1
ATOM 895 N N . LYS A 1 110 ? -2.869 -10.835 13.129 1.00 93.88 110 LYS A N 1
ATOM 896 C CA . LYS A 1 110 ? -3.365 -11.082 14.494 1.00 93.88 110 LYS A CA 1
ATOM 897 C C . LYS A 1 110 ? -4.455 -10.099 14.933 1.00 93.88 110 LYS A C 1
ATOM 899 O O . LYS A 1 110 ? -4.999 -10.252 16.022 1.00 93.88 110 LYS A O 1
ATOM 904 N N . LEU A 1 111 ? -4.742 -9.067 14.139 1.00 94.56 111 LEU A N 1
ATOM 905 C CA . LEU A 1 111 ? -5.725 -8.038 14.469 1.00 94.56 111 LEU A CA 1
ATOM 906 C C . LEU A 1 111 ? -7.075 -8.361 13.825 1.00 94.56 111 LEU A C 1
ATOM 908 O O . LEU A 1 111 ? -7.145 -8.803 12.677 1.00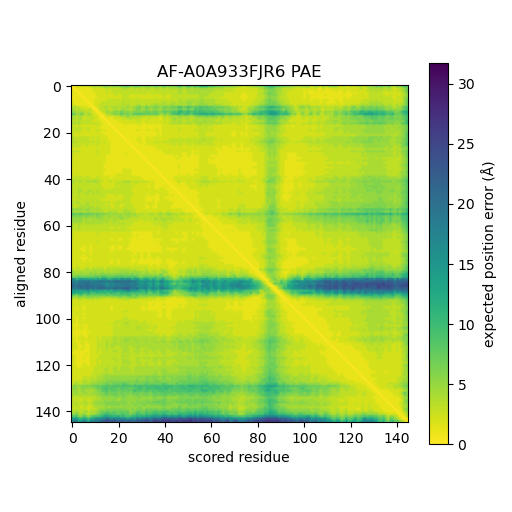 94.56 111 LEU A O 1
ATOM 912 N N . SER A 1 112 ? -8.169 -8.075 14.527 1.00 93.62 112 SER A N 1
ATOM 913 C CA . SER A 1 112 ? -9.467 -7.891 13.873 1.00 93.62 112 SER A CA 1
ATOM 914 C C . SER A 1 112 ? -9.540 -6.486 13.260 1.00 93.62 112 SER A C 1
ATOM 916 O O . SER A 1 112 ? -8.785 -5.588 13.640 1.00 93.62 112 SER A O 1
ATOM 918 N N . ALA A 1 113 ? -10.448 -6.279 12.302 1.00 92.25 113 ALA A N 1
ATOM 919 C CA . ALA A 1 113 ? -10.685 -4.945 11.747 1.00 92.25 113 ALA A CA 1
ATOM 920 C C . ALA A 1 113 ? -11.168 -3.964 12.832 1.00 92.25 113 ALA A C 1
ATOM 922 O O . ALA A 1 113 ? -10.724 -2.823 12.877 1.00 92.25 113 ALA A O 1
ATOM 923 N N . GLU A 1 114 ? -12.022 -4.420 13.749 1.00 93.50 114 GLU A N 1
ATOM 924 C CA . GLU A 1 114 ? -12.483 -3.617 14.885 1.00 93.50 114 GLU A CA 1
ATOM 925 C C . GLU A 1 114 ? -11.324 -3.223 15.812 1.00 93.50 114 GLU A C 1
ATOM 927 O O . GLU A 1 114 ? -11.152 -2.050 16.126 1.00 93.50 114 GLU A O 1
ATOM 932 N N . GLU A 1 115 ? -10.456 -4.173 16.171 1.00 95.25 115 GLU A N 1
ATOM 933 C CA . GLU A 1 115 ? -9.284 -3.900 17.005 1.00 95.25 115 GLU A CA 1
ATOM 934 C C . GLU A 1 115 ? -8.333 -2.894 16.341 1.00 95.25 115 GLU A C 1
ATOM 936 O O . GLU A 1 115 ? -7.802 -1.998 16.999 1.00 95.25 115 GLU A O 1
ATOM 941 N N . ALA A 1 116 ? -8.139 -3.003 15.024 1.00 95.44 116 ALA A N 1
ATOM 942 C CA . ALA A 1 116 ? -7.349 -2.044 14.263 1.00 95.44 116 ALA A CA 1
ATOM 943 C C . ALA A 1 116 ? -7.960 -0.630 14.292 1.00 95.44 116 ALA A C 1
ATOM 945 O O . ALA A 1 116 ? -7.216 0.333 14.498 1.00 95.44 116 ALA A O 1
ATOM 946 N N . ARG A 1 117 ? -9.289 -0.497 14.139 1.00 94.38 117 ARG A N 1
ATOM 947 C CA . ARG A 1 117 ? -9.990 0.799 14.236 1.00 94.38 117 ARG A CA 1
ATOM 948 C C . ARG A 1 117 ? -9.846 1.413 15.623 1.00 94.38 117 ARG A C 1
ATOM 950 O O . ARG A 1 117 ? -9.370 2.544 15.707 1.00 94.38 117 ARG A O 1
ATOM 957 N N . ARG A 1 118 ? -10.112 0.647 16.688 1.00 94.19 118 ARG A N 1
ATOM 958 C CA . ARG A 1 118 ? -9.993 1.119 18.080 1.00 94.19 118 ARG A CA 1
ATOM 959 C C . ARG A 1 118 ? -8.598 1.650 18.396 1.00 94.19 118 ARG A C 1
ATOM 961 O O . ARG A 1 118 ? -8.454 2.715 18.995 1.00 94.19 118 ARG A O 1
ATOM 968 N N . ARG A 1 119 ? -7.546 0.950 17.950 1.00 96.25 119 ARG A N 1
ATOM 969 C CA . ARG A 1 119 ? -6.151 1.395 18.137 1.00 96.25 119 ARG A CA 1
ATOM 970 C C . ARG A 1 119 ? -5.844 2.692 17.399 1.00 96.25 119 ARG A C 1
ATOM 972 O O . ARG A 1 119 ? -5.167 3.555 17.954 1.00 96.25 119 ARG A O 1
ATOM 979 N N . ILE A 1 120 ? -6.324 2.836 16.163 1.00 95.44 120 ILE A N 1
ATOM 980 C CA . ILE A 1 120 ? -6.153 4.069 15.384 1.00 95.44 120 ILE A CA 1
ATOM 981 C C . ILE A 1 120 ? -6.927 5.220 16.037 1.00 95.44 120 ILE A C 1
ATOM 983 O O . ILE A 1 120 ? -6.370 6.305 16.191 1.00 95.44 120 ILE A O 1
ATOM 987 N N . ALA A 1 121 ? -8.162 4.982 16.481 1.00 93.75 121 ALA A N 1
ATOM 988 C CA . ALA A 1 121 ? -8.989 5.975 17.159 1.00 93.75 121 ALA A CA 1
ATOM 989 C C . ALA A 1 121 ? -8.358 6.455 18.472 1.00 93.75 121 ALA A C 1
ATOM 991 O O . ALA A 1 121 ? -8.268 7.659 18.715 1.00 93.75 121 ALA A O 1
ATOM 992 N N . ALA A 1 122 ? -7.850 5.526 19.288 1.00 94.00 122 ALA A N 1
ATOM 993 C CA . ALA A 1 122 ? -7.122 5.853 20.509 1.00 94.00 122 ALA A CA 1
ATOM 994 C C . ALA A 1 122 ? -5.888 6.719 20.214 1.00 94.00 122 ALA A C 1
ATOM 996 O O . ALA A 1 122 ? -5.738 7.784 20.809 1.00 94.00 122 ALA A O 1
ATOM 997 N N . GLN A 1 123 ? -5.063 6.321 19.239 1.00 95.69 123 GLN A N 1
ATOM 998 C CA . GLN A 1 123 ? -3.874 7.087 18.864 1.00 95.69 123 GLN A CA 1
ATOM 999 C C . GLN A 1 123 ? -4.218 8.475 18.319 1.00 95.69 123 GLN A C 1
ATOM 1001 O O . GLN A 1 123 ? -3.538 9.447 18.643 1.00 95.69 123 GLN A O 1
ATOM 1006 N N . TYR A 1 124 ? -5.262 8.584 17.495 1.00 94.75 124 TYR A N 1
ATOM 1007 C CA . TYR A 1 124 ? -5.702 9.865 16.954 1.00 94.75 124 TYR A CA 1
ATOM 1008 C C . TYR A 1 124 ? -6.074 10.843 18.071 1.00 94.75 124 TYR A C 1
ATOM 1010 O O . TYR A 1 124 ? -5.619 11.984 18.031 1.00 94.75 124 TYR A O 1
ATOM 1018 N N . ARG A 1 125 ? -6.823 10.388 19.086 1.00 92.81 125 ARG A N 1
ATOM 1019 C CA . ARG A 1 125 ? -7.182 11.195 20.265 1.00 92.81 125 ARG A CA 1
ATOM 1020 C C . ARG A 1 125 ? -5.959 11.598 21.087 1.00 92.81 125 ARG A C 1
ATOM 1022 O O . ARG A 1 125 ? -5.868 12.745 21.503 1.00 92.81 125 ARG A O 1
ATOM 1029 N N . THR A 1 126 ? -4.999 10.691 21.279 1.00 96.06 126 THR A N 1
ATOM 1030 C CA . THR A 1 126 ? -3.738 11.008 21.973 1.00 96.06 126 THR A CA 1
ATOM 1031 C C . THR A 1 126 ? -2.947 12.094 21.248 1.00 96.06 126 THR A C 1
ATOM 1033 O O . THR A 1 126 ? -2.403 12.986 21.890 1.00 96.06 126 THR A O 1
ATOM 1036 N N . LEU A 1 127 ? -2.887 12.034 19.916 1.00 95.81 127 LEU A N 1
ATOM 1037 C CA . LEU A 1 127 ? -2.178 13.026 19.107 1.00 95.81 127 LEU A CA 1
ATOM 1038 C C . LEU A 1 127 ? -2.966 14.334 18.937 1.00 95.81 127 LEU A C 1
ATOM 1040 O O . LEU A 1 127 ? -2.361 15.375 18.702 1.00 95.81 127 LEU A O 1
ATOM 1044 N N . ASN A 1 128 ? -4.296 14.288 19.049 1.00 95.19 128 ASN A N 1
ATOM 1045 C CA . ASN A 1 128 ? -5.193 15.422 18.826 1.00 95.19 128 ASN A CA 1
ATOM 1046 C C . ASN A 1 128 ? -6.224 15.527 19.966 1.00 95.19 128 ASN A C 1
ATOM 1048 O O . ASN A 1 128 ? -7.401 15.225 19.760 1.00 95.19 128 ASN A O 1
ATOM 1052 N N . PRO A 1 129 ? -5.820 15.973 21.168 1.00 93.75 129 PRO A N 1
ATOM 1053 C CA . PRO A 1 129 ? -6.697 15.984 22.343 1.00 93.75 129 PRO A CA 1
ATOM 1054 C C . PRO A 1 129 ? -7.900 16.932 22.219 1.00 93.75 129 PRO A C 1
ATOM 1056 O O . PRO A 1 129 ? -8.887 16.761 22.925 1.00 93.75 129 PRO A O 1
ATOM 1059 N N . VAL A 1 130 ? -7.835 17.920 21.321 1.00 95.75 130 VAL A N 1
ATOM 1060 C CA . VAL A 1 130 ? -8.918 18.885 21.055 1.00 95.75 130 VAL A CA 1
ATOM 1061 C C . VAL A 1 130 ? -9.821 18.485 19.883 1.00 95.75 130 VAL A C 1
ATOM 1063 O O . VAL A 1 130 ? -10.773 19.199 19.580 1.00 95.75 130 VAL A O 1
ATOM 1066 N N . ALA A 1 131 ? -9.518 17.383 19.189 1.00 93.12 131 ALA A N 1
ATOM 1067 C CA . ALA A 1 131 ? -10.292 16.969 18.027 1.00 93.12 131 ALA A CA 1
ATOM 1068 C C . ALA A 1 131 ? -11.696 16.513 18.430 1.00 93.12 131 ALA A C 1
ATOM 1070 O O . ALA A 1 131 ? -11.882 15.750 19.380 1.00 93.12 131 ALA A O 1
ATOM 1071 N N . THR A 1 132 ? -12.690 16.950 17.664 1.00 91.56 132 THR A N 1
ATOM 1072 C CA . THR A 1 132 ? -14.079 16.558 17.895 1.00 91.56 132 THR A CA 1
ATOM 1073 C C . THR A 1 132 ? -14.385 15.200 17.258 1.00 91.56 132 THR A C 1
ATOM 1075 O O . THR A 1 132 ? -13.685 14.727 16.358 1.00 91.56 132 THR A O 1
ATOM 1078 N N . ALA A 1 133 ? -15.500 14.578 17.655 1.00 88.88 133 ALA A N 1
ATOM 1079 C CA . ALA A 1 133 ? -16.006 13.385 16.971 1.00 88.88 133 ALA A CA 1
ATOM 1080 C C . ALA A 1 133 ? -16.312 13.647 15.479 1.00 88.88 133 ALA A C 1
ATOM 1082 O O . ALA A 1 133 ? -16.185 12.745 14.648 1.00 88.88 133 ALA A O 1
ATOM 1083 N N . ALA A 1 134 ? -16.676 14.885 15.120 1.00 90.69 134 ALA A N 1
ATOM 1084 C CA . ALA A 1 134 ? -16.904 15.284 13.735 1.00 90.69 134 ALA A CA 1
ATOM 1085 C C . ALA A 1 134 ? -15.601 15.303 12.920 1.00 90.69 134 ALA A C 1
ATOM 1087 O O . ALA A 1 134 ? -15.598 14.845 11.777 1.00 90.69 134 ALA A O 1
ATOM 1088 N N . ASP A 1 135 ? -14.489 15.754 13.510 1.00 92.75 135 ASP A N 1
ATOM 1089 C CA . ASP A 1 135 ? -13.171 15.718 12.865 1.00 92.75 135 ASP A CA 1
ATOM 1090 C C . ASP A 1 135 ? -12.714 14.286 12.600 1.00 92.75 135 ASP A C 1
ATOM 1092 O O . ASP A 1 135 ? -12.265 13.973 11.495 1.00 92.75 135 ASP A O 1
ATOM 1096 N N . PHE A 1 136 ? -12.908 13.397 13.578 1.00 91.50 136 PHE A N 1
ATOM 1097 C CA . PHE A 1 136 ? -12.606 11.976 13.429 1.00 91.50 136 PHE A CA 1
ATOM 1098 C C . PHE A 1 136 ? -13.421 11.340 12.298 1.00 91.50 136 PHE A C 1
ATOM 1100 O O . PHE A 1 136 ? -12.861 10.707 11.399 1.00 91.50 136 PHE A O 1
ATOM 1107 N N . LYS A 1 137 ? -14.743 11.561 12.298 1.00 91.12 137 LYS A N 1
ATOM 1108 C CA . LYS A 1 137 ? -15.637 11.056 11.250 1.00 91.12 137 LYS A CA 1
ATOM 1109 C C . LYS A 1 137 ? -15.264 11.609 9.875 1.00 91.12 137 LYS A C 1
ATOM 1111 O O . LYS A 1 137 ? -15.304 10.866 8.902 1.00 91.12 137 LYS A O 1
ATOM 1116 N N . ARG A 1 138 ? -14.885 12.886 9.778 1.00 92.88 138 ARG A N 1
ATOM 1117 C CA . ARG A 1 138 ? -14.454 13.509 8.518 1.00 92.88 138 ARG A CA 1
ATOM 1118 C C . ARG A 1 138 ? -13.143 12.919 7.997 1.00 92.88 138 ARG A C 1
ATOM 1120 O O . ARG A 1 138 ? -12.997 12.775 6.790 1.00 92.88 138 ARG A O 1
ATOM 1127 N N . LEU A 1 139 ? -12.200 12.604 8.885 1.00 92.56 139 LEU A N 1
ATOM 1128 C CA . LEU A 1 139 ? -10.890 12.077 8.506 1.00 92.56 139 LEU A CA 1
ATOM 1129 C C . LEU A 1 139 ? -10.948 10.602 8.093 1.00 92.56 139 LEU A C 1
ATOM 1131 O O . LEU A 1 139 ? -10.358 10.228 7.085 1.00 92.56 139 LEU A O 1
ATOM 1135 N N . PHE A 1 140 ? -11.637 9.769 8.875 1.00 90.88 140 PHE A N 1
ATOM 1136 C CA . PHE A 1 140 ? -11.627 8.317 8.681 1.00 90.88 140 PHE A CA 1
ATOM 1137 C C . PHE A 1 140 ? -12.881 7.772 7.994 1.00 90.88 140 PHE A C 1
ATOM 1139 O O . PHE A 1 140 ? -12.882 6.620 7.565 1.00 90.88 140 PHE A O 1
ATOM 1146 N N . CYS A 1 141 ? -13.955 8.561 7.894 1.00 89.50 141 CYS A N 1
ATOM 1147 C CA . CYS A 1 141 ? -15.266 8.118 7.405 1.00 89.50 141 CYS A CA 1
ATOM 1148 C C . CYS A 1 141 ? -15.838 6.918 8.186 1.00 89.50 141 CYS A C 1
ATOM 1150 O O . CYS A 1 141 ? -16.664 6.167 7.668 1.00 89.50 141 CYS A O 1
ATOM 1152 N N . TRP A 1 142 ? -15.404 6.721 9.433 1.00 87.94 142 TRP A N 1
ATOM 1153 C CA . TRP A 1 142 ? -15.901 5.674 10.329 1.00 87.94 142 TRP A CA 1
ATOM 1154 C C . TRP A 1 142 ? -16.999 6.228 11.240 1.00 87.94 142 TRP A C 1
ATOM 1156 O O . TRP A 1 142 ? -17.036 7.440 11.490 1.00 87.94 142 TRP A O 1
ATOM 1166 N N . PRO A 1 143 ? -17.918 5.378 11.736 1.00 74.81 143 PRO A N 1
ATOM 1167 C CA . PRO A 1 143 ? -18.820 5.798 12.797 1.00 74.81 143 PRO A CA 1
ATOM 1168 C C . PRO A 1 143 ? -18.005 6.276 14.013 1.00 74.81 143 PRO A C 1
ATOM 1170 O O . PRO A 1 143 ? -16.911 5.755 14.248 1.00 74.81 143 PRO A O 1
ATOM 1173 N N . PRO A 1 144 ? -18.498 7.278 14.762 1.00 66.06 144 PRO A N 1
ATOM 1174 C CA . PRO A 1 144 ? -17.887 7.639 16.033 1.00 66.06 144 PRO A CA 1
ATOM 1175 C C . PRO A 1 144 ? -17.982 6.431 16.977 1.00 66.06 144 PRO A C 1
ATOM 1177 O O . PRO A 1 144 ? -19.067 5.874 17.138 1.00 66.06 144 PRO A O 1
ATOM 1180 N N . GLU A 1 145 ? -16.839 6.003 17.518 1.00 57.41 145 GLU A N 1
ATOM 1181 C CA . GLU A 1 145 ? -16.768 5.022 18.614 1.00 57.41 145 GLU A CA 1
ATOM 1182 C C . GLU A 1 145 ? -17.137 5.665 19.950 1.00 57.41 145 GLU A C 1
ATOM 1184 O O . GLU A 1 145 ? -16.690 6.816 20.183 1.00 57.41 145 GLU A O 1
#